Protein AF-A0A838H851-F1 (afdb_monomer_lite)

Radius of gyration: 14.56 Å; chains: 1; bounding box: 35×23×39 Å

Structure (mmCIF, N/CA/C/O backbone):
data_AF-A0A838H851-F1
#
_entry.id   AF-A0A838H851-F1
#
loop_
_atom_site.group_PDB
_atom_site.id
_atom_site.type_symbol
_atom_site.label_atom_id
_atom_site.label_alt_id
_atom_site.label_comp_id
_ato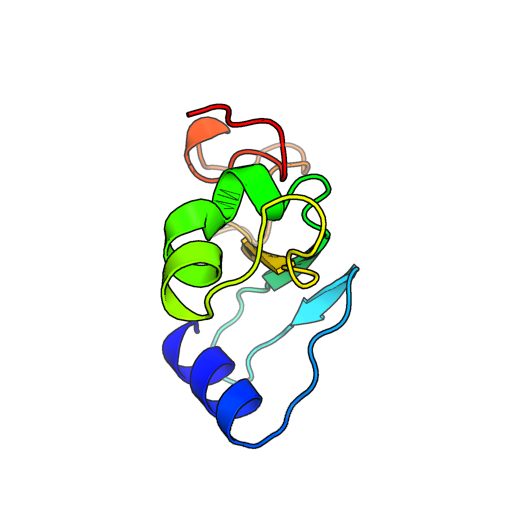m_site.label_asym_id
_atom_site.label_entity_id
_atom_site.label_seq_id
_atom_site.pdbx_PDB_ins_code
_atom_site.Cartn_x
_atom_site.Cartn_y
_atom_site.Cartn_z
_atom_site.occupancy
_atom_site.B_iso_or_equiv
_atom_site.auth_seq_id
_atom_site.auth_comp_id
_atom_site.auth_asym_id
_atom_site.auth_atom_id
_atom_site.pdbx_PDB_model_num
ATOM 1 N N . MET A 1 1 ? -5.441 3.484 -12.716 1.00 78.75 1 MET A N 1
ATOM 2 C CA . MET A 1 1 ? -4.816 2.915 -11.505 1.00 78.75 1 MET A CA 1
ATOM 3 C C . MET A 1 1 ? -5.665 3.108 -10.258 1.00 78.75 1 MET A C 1
ATOM 5 O O . MET A 1 1 ? -6.490 2.246 -10.018 1.00 78.75 1 MET A O 1
ATOM 9 N N . LEU A 1 2 ? -5.521 4.194 -9.479 1.00 81.62 2 LEU A N 1
ATOM 10 C CA . LEU A 1 2 ? -6.185 4.308 -8.168 1.00 81.62 2 LEU A CA 1
ATOM 11 C C . LEU A 1 2 ? -7.715 4.275 -8.274 1.00 81.62 2 LEU A C 1
ATOM 13 O O . LEU A 1 2 ? -8.364 3.593 -7.491 1.00 81.62 2 LEU A O 1
ATOM 17 N N . SER A 1 3 ? -8.297 4.915 -9.293 1.00 87.06 3 SER A N 1
ATOM 18 C CA . SER A 1 3 ? -9.743 4.835 -9.551 1.00 87.06 3 SER A CA 1
ATOM 19 C C . SER A 1 3 ? -10.207 3.421 -9.916 1.00 87.06 3 SER A C 1
ATOM 21 O O . SER A 1 3 ? -11.283 3.004 -9.497 1.00 87.06 3 SER A O 1
ATOM 23 N N . GLU A 1 4 ? -9.390 2.679 -10.671 1.00 90.81 4 GLU A N 1
ATOM 24 C CA . GLU A 1 4 ? -9.675 1.297 -11.074 1.00 90.81 4 GLU A CA 1
ATOM 25 C C . GLU A 1 4 ? -9.568 0.348 -9.879 1.00 90.81 4 GLU A C 1
ATOM 27 O O . GLU A 1 4 ? -10.493 -0.416 -9.622 1.00 90.81 4 GLU A O 1
ATOM 32 N N . LEU A 1 5 ? -8.487 0.445 -9.100 1.00 91.62 5 LEU A N 1
ATOM 33 C CA . LEU A 1 5 ? -8.321 -0.322 -7.870 1.00 91.62 5 LEU A CA 1
ATOM 34 C C . LEU A 1 5 ? -9.440 -0.012 -6.869 1.00 91.62 5 LEU A C 1
ATOM 36 O O . LEU A 1 5 ? -10.009 -0.925 -6.281 1.00 91.62 5 LEU A O 1
ATOM 40 N N . GLY A 1 6 ? -9.821 1.261 -6.746 1.00 91.62 6 GLY A N 1
ATOM 41 C CA . GLY A 1 6 ? -10.973 1.669 -5.951 1.00 91.62 6 GLY A CA 1
ATOM 42 C C . GLY A 1 6 ? -12.287 1.049 -6.436 1.00 91.62 6 GLY A C 1
ATOM 43 O O . GLY A 1 6 ? -13.134 0.734 -5.607 1.00 91.62 6 GLY A O 1
ATOM 44 N N . SER A 1 7 ? -12.468 0.841 -7.748 1.00 93.75 7 SER A N 1
ATOM 45 C CA . SER A 1 7 ? -13.620 0.088 -8.267 1.00 93.75 7 SER A CA 1
ATOM 46 C C . SER A 1 7 ? -13.560 -1.364 -7.827 1.00 93.75 7 SER A C 1
ATOM 48 O O . SER A 1 7 ? -14.505 -1.822 -7.205 1.00 93.75 7 SER A O 1
ATOM 50 N N . ARG A 1 8 ? -12.422 -2.044 -8.030 1.00 93.94 8 ARG A N 1
ATOM 51 C CA . ARG A 1 8 ? -12.248 -3.451 -7.631 1.00 93.94 8 ARG A CA 1
ATOM 52 C C . ARG A 1 8 ? -12.606 -3.670 -6.158 1.00 93.94 8 ARG A C 1
ATOM 54 O O . ARG A 1 8 ? -13.319 -4.613 -5.844 1.00 93.94 8 ARG A O 1
ATOM 61 N N . VAL A 1 9 ? -12.153 -2.781 -5.269 1.00 93.88 9 VAL A N 1
ATOM 62 C CA . VAL A 1 9 ? -12.479 -2.841 -3.833 1.00 93.88 9 VAL A CA 1
ATOM 63 C C . VAL A 1 9 ? -13.979 -2.659 -3.587 1.00 93.88 9 VAL A C 1
ATOM 65 O O . VAL A 1 9 ? -14.565 -3.422 -2.825 1.00 93.88 9 VAL A O 1
ATOM 68 N N . ARG A 1 10 ? -14.628 -1.691 -4.250 1.00 94.88 10 ARG A N 1
ATOM 69 C CA . ARG A 1 10 ? -16.090 -1.508 -4.154 1.00 94.88 10 ARG A CA 1
ATOM 70 C C . ARG A 1 10 ? -16.874 -2.698 -4.708 1.00 94.88 10 ARG A C 1
ATOM 72 O O . ARG A 1 10 ? -17.939 -3.002 -4.184 1.00 94.88 10 ARG A O 1
ATOM 79 N N . ASP A 1 11 ? -16.321 -3.381 -5.703 1.00 96.81 11 ASP A N 1
ATOM 80 C CA . ASP A 1 11 ? -16.884 -4.588 -6.309 1.00 96.81 11 ASP A CA 1
ATOM 81 C C . ASP A 1 11 ? -16.611 -5.854 -5.462 1.00 96.81 11 ASP A C 1
ATOM 83 O O . ASP A 1 11 ? -17.007 -6.955 -5.840 1.00 96.81 11 ASP A O 1
ATOM 87 N N . GLY A 1 12 ? -15.962 -5.711 -4.297 1.00 95.38 12 GLY A N 1
ATOM 88 C CA . GLY A 1 12 ? -15.762 -6.778 -3.311 1.00 95.38 12 GLY A CA 1
ATOM 89 C C . GLY A 1 12 ? -14.375 -7.423 -3.319 1.00 95.38 12 GLY A C 1
ATOM 90 O O . GLY A 1 12 ? -14.159 -8.401 -2.602 1.00 95.38 12 GLY A O 1
ATOM 91 N N . ALA A 1 13 ? -13.419 -6.905 -4.096 1.00 94.50 13 ALA A N 1
ATOM 92 C CA . ALA A 1 13 ? -12.048 -7.400 -4.047 1.00 94.50 13 ALA A CA 1
ATOM 93 C C . ALA A 1 13 ? -11.420 -7.118 -2.674 1.00 94.50 13 ALA A C 1
ATOM 95 O O . ALA A 1 13 ? -11.371 -5.974 -2.220 1.00 94.50 13 ALA A O 1
ATOM 96 N N . ASN A 1 14 ? -10.887 -8.166 -2.046 1.00 94.12 14 ASN A N 1
ATOM 97 C CA . ASN A 1 14 ? -10.164 -8.056 -0.787 1.00 94.12 14 ASN A CA 1
ATOM 98 C C . ASN A 1 14 ? -8.661 -7.903 -1.054 1.00 94.12 14 ASN A C 1
ATOM 100 O O . ASN A 1 14 ? -8.056 -8.780 -1.673 1.00 94.12 14 ASN A O 1
ATOM 104 N N . LEU A 1 15 ? -8.071 -6.795 -0.599 1.00 95.62 15 LEU A N 1
ATOM 105 C CA . LEU A 1 15 ? -6.633 -6.555 -0.706 1.00 95.62 15 LEU A CA 1
ATOM 106 C C . LEU A 1 15 ? -5.921 -7.081 0.538 1.00 95.62 15 LEU A C 1
ATOM 108 O O . LEU A 1 15 ? -6.358 -6.823 1.658 1.00 95.62 15 LEU A O 1
ATOM 112 N N . MET A 1 16 ? -4.814 -7.790 0.337 1.00 96.06 16 MET A N 1
ATOM 113 C CA . MET A 1 16 ? -4.044 -8.410 1.415 1.00 96.06 16 MET A CA 1
ATOM 114 C C . MET A 1 16 ? -2.686 -7.721 1.612 1.00 96.06 16 MET A C 1
ATOM 116 O O . MET A 1 16 ? -2.090 -7.262 0.633 1.00 96.06 16 MET A O 1
ATOM 120 N N . PRO A 1 17 ? -2.141 -7.688 2.842 1.00 96.06 17 PRO A N 1
ATOM 121 C CA . PRO A 1 17 ? -0.753 -7.293 3.068 1.00 96.06 17 PRO A CA 1
ATOM 122 C C . PRO A 1 17 ? 0.223 -8.099 2.197 1.00 96.06 17 PRO A C 1
ATOM 124 O O . PRO A 1 17 ? 0.075 -9.310 2.032 1.00 96.06 17 PRO A O 1
ATOM 127 N N . GLY A 1 18 ? 1.215 -7.424 1.622 1.00 95.75 18 GLY A N 1
ATOM 128 C CA . GLY A 1 18 ? 2.206 -7.993 0.707 1.00 95.75 18 GLY A CA 1
ATOM 129 C C . GLY A 1 18 ? 1.691 -8.278 -0.708 1.00 95.75 18 GLY A C 1
ATOM 130 O O . GLY A 1 18 ? 2.477 -8.670 -1.570 1.00 95.75 18 GLY A O 1
ATOM 131 N N . GLN A 1 19 ? 0.397 -8.082 -0.983 1.00 97.38 19 GLN A N 1
ATOM 132 C CA . GLN A 1 19 ? -0.162 -8.341 -2.306 1.00 97.38 19 GLN A CA 1
ATOM 133 C C . GLN A 1 19 ? 0.424 -7.385 -3.348 1.00 97.38 19 GLN A C 1
ATOM 135 O O . GLN A 1 19 ? 0.379 -6.164 -3.190 1.00 97.38 19 GLN A O 1
ATOM 140 N N . LEU A 1 20 ? 0.897 -7.957 -4.456 1.00 97.06 20 LEU A N 1
ATOM 141 C CA . LEU A 1 20 ? 1.236 -7.219 -5.665 1.00 97.06 20 LEU A CA 1
ATOM 142 C C . LEU A 1 20 ? -0.010 -7.095 -6.553 1.00 97.06 20 LEU A C 1
ATOM 144 O O . LEU A 1 20 ? -0.564 -8.097 -7.008 1.00 97.06 20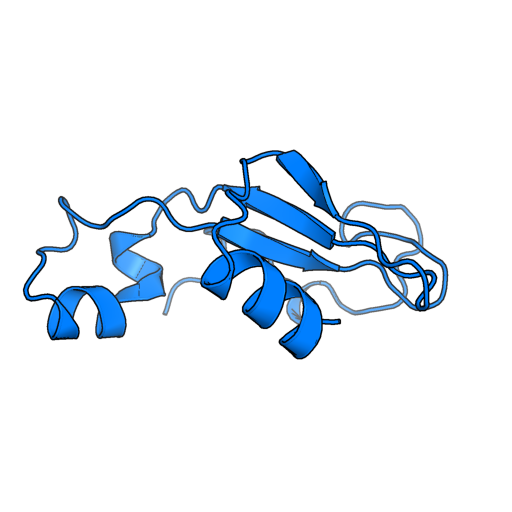 LEU A O 1
ATOM 148 N N . VAL A 1 21 ? -0.445 -5.868 -6.816 1.00 96.12 21 VAL A N 1
ATOM 149 C CA . VAL A 1 21 ? -1.563 -5.556 -7.710 1.00 96.12 21 VAL A CA 1
ATOM 150 C C . VAL A 1 21 ? -1.022 -5.103 -9.061 1.00 96.12 21 VAL A C 1
ATOM 152 O O . VAL A 1 21 ? -0.197 -4.190 -9.144 1.00 96.12 21 VAL A O 1
ATOM 155 N N . THR A 1 22 ? -1.534 -5.725 -10.120 1.00 94.75 22 THR A N 1
ATOM 156 C CA . THR A 1 22 ? -1.248 -5.401 -11.519 1.00 94.75 22 THR A CA 1
ATOM 157 C C . THR A 1 22 ? -2.511 -4.927 -12.245 1.00 94.75 22 THR A C 1
ATOM 159 O O . THR A 1 22 ? -3.648 -5.141 -11.793 1.00 94.75 22 THR A O 1
ATOM 162 N N . PHE A 1 23 ? -2.308 -4.261 -13.381 1.00 91.00 23 PHE A N 1
ATOM 163 C CA . PHE A 1 23 ? -3.368 -3.670 -14.193 1.00 91.00 23 PHE A CA 1
ATOM 164 C C . PHE A 1 23 ? -3.209 -4.095 -15.654 1.00 91.00 23 PHE A C 1
ATOM 166 O O . PHE A 1 23 ? -2.123 -3.991 -16.215 1.00 91.00 23 PHE A O 1
ATOM 173 N N . ASP A 1 24 ? -4.297 -4.511 -16.302 1.00 87.12 24 ASP A N 1
ATOM 174 C CA . ASP A 1 24 ? -4.229 -5.024 -17.681 1.00 87.12 24 ASP A CA 1
ATOM 175 C C . ASP A 1 24 ? -3.844 -3.941 -18.698 1.00 87.12 24 ASP A C 1
ATOM 177 O O . ASP A 1 24 ? -3.250 -4.222 -19.735 1.00 87.12 24 ASP A O 1
ATOM 181 N N . ARG A 1 25 ? -4.195 -2.682 -18.411 1.00 85.56 25 ARG A N 1
ATOM 182 C CA . ARG A 1 25 ? -3.993 -1.544 -19.324 1.00 85.56 25 ARG A CA 1
ATOM 183 C C . ARG A 1 25 ? -2.861 -0.615 -18.898 1.00 85.56 25 ARG A C 1
ATOM 185 O O . ARG A 1 25 ? -2.685 0.436 -19.510 1.00 85.56 25 ARG A O 1
ATOM 192 N N . TRP A 1 26 ? -2.135 -0.946 -17.830 1.00 83.81 26 TRP A N 1
ATOM 193 C CA . TRP A 1 26 ? -1.117 -0.063 -17.273 1.00 83.81 26 TRP A CA 1
ATOM 194 C C . TRP A 1 26 ? 0.050 -0.872 -16.694 1.00 83.81 26 TRP A C 1
ATOM 196 O O . TRP A 1 26 ? -0.186 -1.743 -15.864 1.00 83.81 26 TRP A O 1
ATOM 206 N N . PRO A 1 27 ? 1.303 -0.602 -17.102 1.00 89.06 27 PRO A N 1
ATOM 207 C CA . PRO A 1 27 ? 2.438 -1.472 -16.778 1.00 89.06 27 PRO A CA 1
ATOM 208 C C . PRO A 1 27 ? 2.924 -1.355 -15.326 1.00 89.06 27 PRO A C 1
ATOM 210 O O . PRO A 1 27 ? 3.780 -2.126 -14.904 1.00 89.06 27 PRO A O 1
ATOM 213 N N . HIS A 1 28 ? 2.402 -0.387 -14.575 1.00 91.94 28 HIS A N 1
ATOM 214 C CA . HIS A 1 28 ? 2.793 -0.118 -13.198 1.00 91.94 28 HIS A CA 1
ATOM 215 C C . HIS A 1 28 ? 2.125 -1.058 -12.208 1.00 91.94 28 HIS A C 1
ATOM 217 O O . HIS A 1 28 ? 1.071 -1.646 -12.468 1.00 91.94 28 HIS A O 1
ATOM 223 N N . ARG A 1 29 ? 2.738 -1.161 -11.035 1.00 95.56 29 ARG A N 1
ATOM 224 C CA . ARG A 1 29 ? 2.353 -2.116 -9.999 1.00 95.56 29 ARG A CA 1
ATOM 225 C C . ARG A 1 29 ? 2.212 -1.421 -8.659 1.00 95.56 29 ARG A C 1
ATOM 227 O O . ARG A 1 29 ? 2.812 -0.376 -8.417 1.00 95.56 29 ARG A O 1
ATOM 234 N N . ILE A 1 30 ? 1.420 -2.030 -7.785 1.00 96.12 30 ILE A N 1
ATOM 235 C CA . ILE A 1 30 ? 1.246 -1.592 -6.399 1.00 96.12 30 ILE A CA 1
ATOM 236 C C . ILE A 1 30 ? 1.579 -2.746 -5.475 1.00 96.12 30 ILE A C 1
ATOM 238 O O . ILE A 1 30 ? 1.104 -3.854 -5.705 1.00 96.12 30 ILE A O 1
ATOM 242 N N . VAL A 1 31 ? 2.318 -2.475 -4.407 1.00 97.00 31 VAL A N 1
ATOM 243 C CA . VAL A 1 31 ? 2.398 -3.363 -3.247 1.00 97.00 31 VAL A CA 1
ATOM 244 C C . VAL A 1 31 ? 1.491 -2.812 -2.153 1.00 97.00 31 VAL A C 1
ATOM 246 O O . VAL A 1 31 ? 1.553 -1.631 -1.808 1.00 97.00 31 VAL A O 1
ATOM 249 N N . CYS A 1 32 ? 0.626 -3.675 -1.630 1.00 96.81 32 CYS A N 1
ATOM 250 C CA . CYS A 1 32 ? -0.205 -3.388 -0.470 1.00 96.81 32 CYS A CA 1
ATOM 251 C C . CYS A 1 32 ? 0.612 -3.608 0.804 1.00 96.81 32 CYS A C 1
ATOM 253 O O . CYS A 1 32 ? 0.893 -4.744 1.177 1.00 96.81 32 CYS A O 1
ATOM 255 N N . GLU A 1 33 ? 1.005 -2.536 1.475 1.00 96.31 33 GLU A N 1
ATOM 256 C CA . GLU A 1 33 ? 1.839 -2.603 2.670 1.00 96.31 33 GLU A CA 1
ATOM 257 C C . GLU A 1 33 ? 1.004 -2.442 3.931 1.00 96.31 33 GLU A C 1
ATOM 259 O O . GLU A 1 33 ? 0.125 -1.585 3.997 1.00 96.31 33 GLU A O 1
ATOM 264 N N . GLU A 1 34 ? 1.289 -3.253 4.944 1.00 95.62 34 GLU A N 1
ATOM 265 C CA . GLU A 1 34 ? 0.671 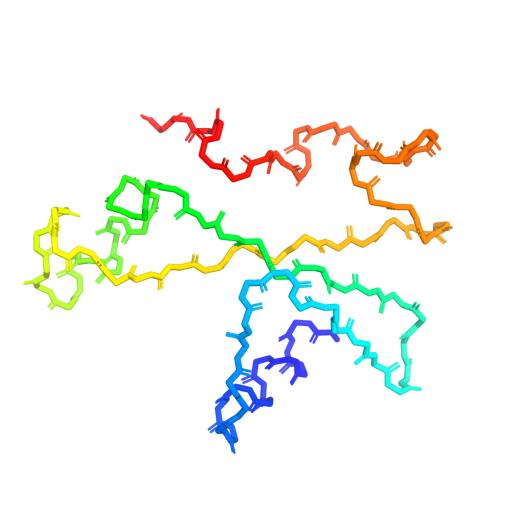-3.099 6.255 1.00 95.62 34 GLU A CA 1
ATOM 266 C C . GLU A 1 34 ? 1.109 -1.783 6.905 1.00 95.62 34 GLU A C 1
ATOM 268 O O . GLU A 1 34 ? 2.287 -1.419 6.889 1.00 95.62 34 GLU A O 1
ATOM 273 N N . VAL A 1 35 ? 0.147 -1.068 7.486 1.00 94.25 35 VAL A N 1
ATOM 274 C CA . VAL A 1 35 ? 0.411 0.128 8.283 1.00 94.25 35 VAL A CA 1
ATOM 275 C C . VAL A 1 35 ? 0.479 -0.276 9.758 1.00 94.25 35 VAL A C 1
ATOM 277 O O . VAL A 1 35 ? -0.538 -0.718 10.291 1.00 94.25 35 VAL A O 1
ATOM 280 N N . PRO A 1 36 ? 1.627 -0.110 10.443 1.00 93.44 36 PRO A N 1
ATOM 281 C CA . PRO A 1 36 ? 1.797 -0.598 11.815 1.00 93.44 36 PRO A CA 1
ATOM 282 C C . PRO A 1 36 ? 1.051 0.242 12.868 1.00 93.44 36 PRO A C 1
ATOM 284 O O . PRO A 1 36 ? 0.741 -0.255 13.946 1.00 93.44 36 PRO A O 1
ATOM 287 N N . ASN A 1 37 ? 0.749 1.508 12.570 1.00 92.38 37 ASN A N 1
ATOM 288 C CA . ASN A 1 37 ? 0.130 2.480 13.478 1.00 92.38 37 ASN A CA 1
ATOM 289 C C . ASN A 1 37 ? -1.113 3.159 12.851 1.00 92.38 37 ASN A C 1
ATOM 291 O O . ASN A 1 37 ? -1.170 4.385 12.725 1.00 92.38 37 ASN A O 1
ATOM 295 N N . PRO A 1 38 ? -2.156 2.399 12.457 1.00 93.31 38 PRO A N 1
ATOM 296 C CA . PRO A 1 38 ? -3.321 2.960 11.765 1.00 93.31 38 PRO A CA 1
ATOM 297 C C . PRO A 1 38 ? -4.084 3.980 12.627 1.00 93.31 38 PRO A C 1
ATOM 299 O O . PRO A 1 38 ? -4.611 4.961 12.102 1.00 93.31 38 PRO A O 1
ATOM 302 N N . GLY A 1 39 ? -4.083 3.803 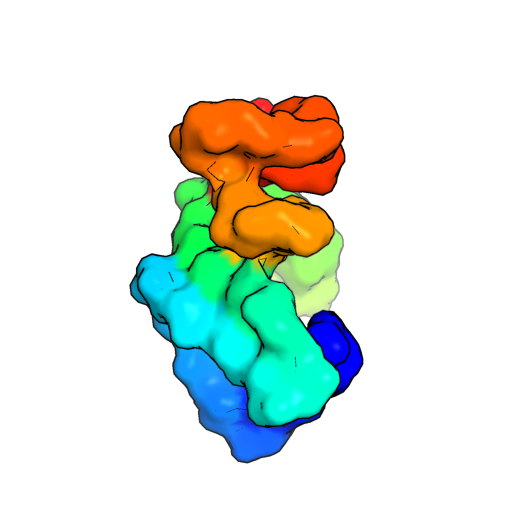13.953 1.00 92.31 39 GLY A N 1
ATOM 303 C CA . GLY A 1 39 ? -4.677 4.739 14.912 1.00 92.31 39 GLY A CA 1
ATOM 304 C C . GLY A 1 39 ? -4.153 6.172 14.783 1.00 92.31 39 GLY A C 1
ATOM 305 O O . GLY A 1 39 ? -4.934 7.118 14.893 1.00 92.31 39 GLY A O 1
ATOM 306 N N . GLU A 1 40 ? -2.859 6.311 14.492 1.00 91.25 40 GLU A N 1
ATOM 307 C CA . GLU A 1 40 ? -2.149 7.589 14.380 1.00 91.25 40 GLU A CA 1
ATOM 308 C C . GLU A 1 40 ? -2.290 8.210 12.984 1.00 91.25 40 GLU A C 1
ATOM 310 O O . GLU A 1 40 ? -2.309 9.430 12.847 1.00 91.25 40 GLU A O 1
ATOM 315 N N . ILE A 1 41 ? -2.443 7.383 11.945 1.00 89.56 41 ILE A N 1
ATOM 316 C CA . ILE A 1 41 ? -2.430 7.833 10.545 1.00 89.56 41 ILE A CA 1
ATOM 317 C C . ILE A 1 41 ? -3.836 8.153 10.027 1.00 89.56 41 ILE A C 1
ATOM 319 O O . ILE A 1 41 ? -4.048 9.195 9.408 1.00 89.56 41 ILE A O 1
ATOM 323 N N . VAL A 1 42 ? -4.830 7.296 10.289 1.00 91.56 42 VAL A N 1
ATOM 324 C CA . VAL A 1 42 ? -6.206 7.477 9.784 1.00 91.56 42 VAL A CA 1
ATOM 325 C C . VAL A 1 42 ? -7.148 8.070 10.837 1.00 91.56 42 VAL A C 1
ATOM 327 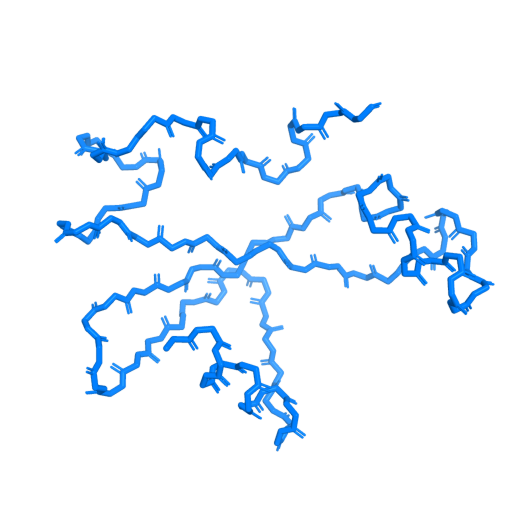O O . VAL A 1 42 ? -8.337 7.747 10.890 1.00 91.56 42 VAL A O 1
ATOM 330 N N . PHE A 1 43 ? -6.639 8.980 11.672 1.00 91.12 43 PHE A N 1
ATOM 331 C CA . PHE A 1 43 ? -7.371 9.596 12.789 1.00 91.12 43 PHE A CA 1
ATOM 332 C C . PHE A 1 43 ? -8.716 10.226 12.378 1.00 91.12 43 PHE A C 1
ATOM 334 O O . PHE A 1 43 ? -9.688 10.171 13.133 1.00 91.12 43 PHE A O 1
ATOM 341 N N . ALA A 1 44 ? -8.810 10.794 11.171 1.00 92.31 44 ALA A N 1
ATOM 342 C CA . ALA A 1 44 ? -10.057 11.355 10.650 1.00 92.31 44 ALA A CA 1
ATOM 343 C C . ALA A 1 44 ? -11.106 10.268 10.357 1.00 92.31 44 ALA A C 1
ATOM 345 O O . ALA A 1 44 ? -12.278 10.440 10.693 1.00 92.31 44 ALA A O 1
ATOM 346 N N . ALA A 1 45 ? -10.687 9.131 9.791 1.00 92.19 45 ALA A N 1
ATOM 347 C CA . ALA A 1 45 ? -11.568 7.989 9.562 1.00 92.19 45 ALA A CA 1
ATOM 348 C C . ALA A 1 45 ? -12.006 7.365 10.893 1.00 92.19 45 ALA A C 1
ATOM 350 O O . ALA A 1 45 ? -13.196 7.131 11.095 1.00 92.19 45 ALA A O 1
ATOM 351 N N . ASN A 1 46 ? -11.074 7.185 11.835 1.00 94.25 46 ASN A N 1
ATOM 352 C CA . ASN A 1 46 ? -11.385 6.711 13.185 1.00 94.25 46 ASN A CA 1
ATOM 353 C C . ASN A 1 46 ? -12.437 7.609 13.856 1.00 94.25 46 ASN A C 1
ATOM 355 O O . ASN A 1 46 ? -13.445 7.107 14.346 1.00 94.25 46 ASN A O 1
ATOM 359 N N . ARG A 1 47 ? -12.278 8.938 13.783 1.00 93.19 47 ARG A N 1
ATOM 360 C CA . ARG A 1 47 ? -13.265 9.902 14.297 1.00 93.19 47 ARG A CA 1
ATOM 361 C C . ARG A 1 47 ? -14.626 9.767 13.617 1.00 93.19 47 ARG A C 1
ATOM 363 O O . ARG A 1 47 ? -15.641 9.775 14.307 1.00 93.19 47 ARG A O 1
ATOM 370 N N . HIS A 1 48 ? -14.652 9.649 12.289 1.00 93.88 48 HIS A N 1
ATOM 371 C CA . HIS A 1 48 ? -15.892 9.506 11.523 1.00 93.88 48 HIS A CA 1
ATOM 372 C C . HIS A 1 48 ? -16.675 8.252 11.930 1.00 93.88 48 HIS A C 1
ATOM 374 O O . HIS A 1 48 ? -17.879 8.324 12.157 1.00 93.88 48 HIS A O 1
ATOM 380 N N . TYR A 1 49 ? -15.978 7.128 12.091 1.00 93.50 49 TYR A N 1
ATOM 381 C CA . TYR A 1 49 ? -16.571 5.858 12.513 1.00 93.50 49 TYR A CA 1
ATOM 382 C C . TYR A 1 49 ? -16.645 5.688 14.038 1.00 93.50 49 TYR A C 1
ATOM 384 O O . TYR A 1 49 ? -16.944 4.593 14.507 1.00 93.50 49 TYR A O 1
ATOM 392 N N . GLN A 1 50 ? -16.372 6.749 14.810 1.00 95.06 50 GLN A N 1
ATOM 393 C CA . GLN A 1 50 ? -16.411 6.757 16.278 1.00 95.06 50 GLN A CA 1
ATOM 394 C C . GLN A 1 50 ? -15.572 5.638 16.924 1.00 95.06 50 GLN A C 1
ATOM 396 O O . GLN A 1 50 ? -15.967 5.029 17.917 1.00 95.06 50 GLN A O 1
ATOM 401 N N . ARG A 1 51 ? -14.393 5.367 16.357 1.00 94.50 51 ARG A N 1
ATOM 402 C CA . ARG A 1 51 ? -13.441 4.373 16.862 1.00 94.50 51 ARG A CA 1
ATOM 403 C C . ARG A 1 51 ? -12.306 5.072 17.617 1.00 94.50 51 ARG A C 1
ATOM 405 O O . ARG A 1 51 ? -11.731 6.016 17.069 1.00 94.50 51 ARG A O 1
ATOM 412 N N . PRO A 1 52 ? -11.956 4.631 18.837 1.00 92.31 52 PRO A N 1
ATOM 413 C CA . PRO A 1 52 ? -10.743 5.100 19.498 1.00 92.31 52 PRO A CA 1
ATOM 414 C C . PRO A 1 52 ? -9.495 4.611 18.743 1.00 92.31 52 PRO A C 1
ATOM 416 O O . PRO A 1 52 ? -9.565 3.640 17.982 1.00 92.31 52 PRO A O 1
ATOM 419 N N . SER A 1 53 ? -8.356 5.280 18.944 1.00 88.62 53 SER A N 1
ATOM 420 C CA . SER A 1 53 ? -7.075 4.979 18.281 1.00 88.62 53 SER A CA 1
ATOM 421 C C . SER A 1 53 ? -6.661 3.518 18.438 1.00 88.62 53 SER A C 1
ATOM 423 O O . SER A 1 53 ? -6.251 2.885 17.466 1.00 88.62 53 SER A O 1
ATOM 425 N N . GLU A 1 54 ? -6.834 2.969 19.640 1.00 90.81 54 GLU A N 1
ATOM 426 C CA . GLU A 1 54 ? -6.436 1.607 20.012 1.00 90.81 54 GLU A CA 1
ATOM 427 C C . GLU A 1 54 ? -7.324 0.546 19.349 1.00 90.81 54 GLU A C 1
ATOM 429 O O . GLU A 1 54 ? -6.941 -0.616 19.253 1.00 90.81 54 GLU A O 1
ATOM 434 N N . ALA A 1 55 ? -8.511 0.942 18.878 1.00 92.81 55 ALA A N 1
ATOM 435 C CA . ALA A 1 55 ? -9.452 0.078 18.175 1.00 92.81 55 ALA A CA 1
ATOM 436 C C . ALA A 1 55 ? -9.571 0.440 16.688 1.00 92.81 55 ALA A C 1
ATOM 438 O O . ALA A 1 55 ? -10.593 0.130 16.062 1.00 92.81 55 ALA A O 1
ATOM 439 N N . SER A 1 56 ? -8.570 1.112 16.111 1.00 94.19 56 SER A N 1
ATOM 440 C CA . SER A 1 56 ? -8.532 1.376 14.672 1.00 94.19 56 SER A CA 1
ATOM 441 C C . SER A 1 56 ? -8.583 0.069 13.870 1.00 94.19 56 SER A C 1
ATOM 443 O O . SER A 1 56 ? -8.205 -1.000 14.351 1.00 94.19 56 SER A O 1
ATOM 445 N N . VAL A 1 57 ? -9.118 0.139 12.653 1.00 92.00 57 VAL A N 1
ATOM 446 C CA . VAL A 1 57 ? -9.122 -1.016 11.747 1.00 92.00 57 VAL A CA 1
ATOM 447 C C . VAL A 1 57 ? -7.756 -1.154 11.075 1.00 92.00 57 VAL A C 1
ATOM 449 O O . VAL A 1 57 ? -7.076 -0.142 10.899 1.00 92.00 57 VAL A O 1
ATOM 452 N N . PRO A 1 58 ? -7.352 -2.367 10.658 1.00 92.06 58 PRO A N 1
ATOM 453 C CA . PRO A 1 58 ? -6.178 -2.531 9.810 1.00 92.06 58 PRO A CA 1
ATOM 454 C C . PRO A 1 58 ? -6.275 -1.656 8.556 1.00 92.06 58 PRO A C 1
ATOM 456 O O . PRO A 1 58 ? -7.335 -1.564 7.931 1.00 92.06 58 PRO A O 1
ATOM 459 N N . VAL A 1 59 ? -5.164 -1.020 8.188 1.00 93.75 59 VAL A N 1
ATOM 460 C CA . VAL A 1 59 ? -5.052 -0.164 7.001 1.00 93.75 59 VAL A CA 1
ATOM 461 C C . VAL A 1 59 ? -3.882 -0.641 6.157 1.00 93.75 59 VAL A C 1
ATOM 463 O O . VAL A 1 59 ? -2.867 -1.101 6.678 1.00 93.75 59 VAL A O 1
ATOM 466 N N . LEU A 1 60 ? -4.035 -0.504 4.843 1.00 94.94 60 LEU A N 1
ATOM 467 C CA . LEU A 1 60 ? -2.979 -0.750 3.876 1.00 94.94 60 LEU A CA 1
ATOM 468 C C . LEU A 1 60 ? -2.522 0.574 3.263 1.00 94.94 60 LEU A C 1
ATOM 470 O O . LEU A 1 60 ? -3.350 1.370 2.813 1.00 94.94 60 LEU A O 1
ATOM 474 N N . GLN A 1 61 ? -1.211 0.782 3.197 1.00 94.44 61 GLN A N 1
ATOM 475 C CA . GLN A 1 61 ? -0.608 1.795 2.340 1.00 94.44 61 GLN A CA 1
ATOM 476 C C . GLN A 1 61 ? -0.371 1.184 0.957 1.00 94.44 61 GLN A C 1
ATOM 478 O O . GLN A 1 61 ? 0.124 0.066 0.832 1.00 94.44 61 GLN A O 1
ATOM 483 N N . LEU A 1 62 ? -0.742 1.910 -0.096 1.00 94.81 62 LEU A N 1
ATOM 484 C CA . LEU A 1 62 ? -0.548 1.474 -1.476 1.00 94.81 62 LEU A CA 1
ATOM 485 C C . LEU A 1 62 ? 0.711 2.126 -2.043 1.00 94.81 62 LEU A C 1
ATOM 487 O O . LEU A 1 62 ? 0.680 3.301 -2.409 1.00 94.81 62 LEU A O 1
ATOM 491 N N . THR A 1 63 ? 1.794 1.359 -2.133 1.00 94.81 63 THR A N 1
ATOM 492 C CA . THR A 1 63 ? 3.075 1.840 -2.662 1.00 94.81 63 THR A CA 1
ATOM 493 C C . THR A 1 63 ? 3.229 1.429 -4.114 1.00 94.81 63 THR A C 1
ATOM 495 O O . THR A 1 63 ? 3.083 0.254 -4.446 1.00 94.81 63 THR A O 1
ATOM 498 N N . TYR A 1 64 ? 3.516 2.387 -4.988 1.00 94.19 64 TYR A N 1
ATOM 499 C CA . TYR A 1 64 ? 3.607 2.177 -6.430 1.00 94.19 64 TYR A CA 1
ATOM 500 C C . TYR A 1 64 ? 5.038 2.265 -6.953 1.00 94.19 64 TYR A C 1
ATOM 502 O O . TYR A 1 64 ? 5.894 2.917 -6.352 1.00 94.19 64 TYR A O 1
ATOM 510 N N . ASP A 1 65 ? 5.300 1.605 -8.077 1.00 95.25 65 ASP A N 1
ATOM 511 C CA . ASP A 1 65 ? 6.591 1.695 -8.751 1.00 95.25 65 ASP A CA 1
ATOM 512 C C . ASP A 1 65 ? 6.763 3.002 -9.549 1.00 95.25 65 ASP A C 1
ATOM 514 O O . ASP A 1 65 ? 5.804 3.677 -9.929 1.00 95.25 65 ASP A O 1
ATOM 518 N N . ASP A 1 66 ? 8.015 3.399 -9.783 1.00 94.06 66 ASP A N 1
ATOM 519 C CA . ASP A 1 66 ? 8.341 4.542 -10.634 1.00 94.06 66 ASP A CA 1
ATOM 520 C C . ASP A 1 66 ? 8.159 4.232 -12.132 1.00 94.06 66 ASP A C 1
ATOM 522 O O . ASP A 1 66 ? 7.818 3.124 -12.545 1.00 94.06 66 ASP A O 1
ATOM 526 N N . LYS A 1 67 ? 8.461 5.224 -12.981 1.00 92.81 67 LYS A N 1
ATOM 527 C CA . LYS A 1 67 ? 8.448 5.104 -14.452 1.00 92.81 67 LYS A CA 1
ATOM 528 C C . LYS A 1 67 ? 9.315 3.966 -15.019 1.00 92.81 67 LYS A C 1
ATOM 530 O O . LYS A 1 67 ? 9.136 3.609 -16.178 1.00 92.81 67 LYS A O 1
ATOM 535 N N . ASN A 1 68 ? 10.258 3.436 -14.239 1.00 94.25 68 ASN A N 1
ATOM 536 C CA . ASN A 1 68 ? 11.156 2.344 -14.613 1.00 94.25 68 ASN A CA 1
ATOM 537 C C . ASN A 1 68 ? 10.778 1.014 -13.933 1.00 94.25 68 ASN A C 1
ATOM 539 O O . ASN A 1 68 ? 11.535 0.048 -14.041 1.00 94.25 68 ASN A O 1
ATOM 543 N N . GLY A 1 69 ? 9.648 0.951 -13.222 1.00 94.69 69 GLY A N 1
ATOM 544 C CA . GLY A 1 69 ? 9.190 -0.249 -12.527 1.00 94.69 69 GLY A CA 1
ATOM 545 C C . GLY A 1 69 ? 9.934 -0.543 -11.221 1.00 94.69 69 GLY A C 1
ATOM 546 O O . GLY A 1 69 ? 9.932 -1.691 -10.782 1.00 94.69 69 GLY A O 1
ATOM 547 N N . ARG A 1 70 ? 10.582 0.449 -10.602 1.00 96.06 70 ARG A N 1
ATOM 548 C CA . ARG A 1 70 ? 11.293 0.298 -9.320 1.00 96.06 70 ARG A CA 1
ATOM 549 C C . ARG A 1 70 ? 10.431 0.781 -8.162 1.00 96.06 70 ARG A C 1
ATOM 551 O O . ARG A 1 70 ? 9.793 1.825 -8.272 1.00 96.06 70 ARG A O 1
ATOM 558 N N . PHE A 1 71 ? 10.439 0.061 -7.050 1.00 95.25 71 PHE A N 1
ATOM 559 C CA . PHE A 1 71 ? 9.819 0.494 -5.799 1.00 95.25 71 PHE A CA 1
ATOM 560 C C . PHE A 1 71 ? 10.772 1.360 -4.961 1.00 95.25 71 PHE A C 1
ATOM 562 O O . PHE A 1 71 ? 11.974 1.369 -5.226 1.00 95.25 71 PHE A O 1
ATOM 569 N N . PRO A 1 72 ? 10.281 2.059 -3.918 1.00 94.25 72 PRO A N 1
ATOM 570 C CA . PRO A 1 72 ? 11.113 2.935 -3.086 1.00 94.25 72 PRO A CA 1
ATOM 571 C C . PRO A 1 72 ? 12.334 2.273 -2.432 1.00 94.25 72 PRO A C 1
ATOM 573 O O . PRO A 1 72 ? 13.285 2.961 -2.075 1.00 94.25 72 PRO A O 1
ATOM 576 N N . TRP A 1 73 ? 12.309 0.951 -2.252 1.00 92.38 73 TRP A N 1
ATOM 577 C CA . TRP A 1 73 ? 13.422 0.174 -1.698 1.00 92.38 73 TRP A CA 1
ATOM 578 C C . TRP A 1 73 ? 14.390 -0.367 -2.761 1.00 92.38 73 TRP A C 1
ATOM 580 O O . TRP A 1 73 ? 15.433 -0.916 -2.409 1.00 92.38 73 TRP A O 1
ATOM 590 N N . ASP A 1 74 ? 14.068 -0.233 -4.047 1.00 95.31 74 ASP A N 1
ATOM 591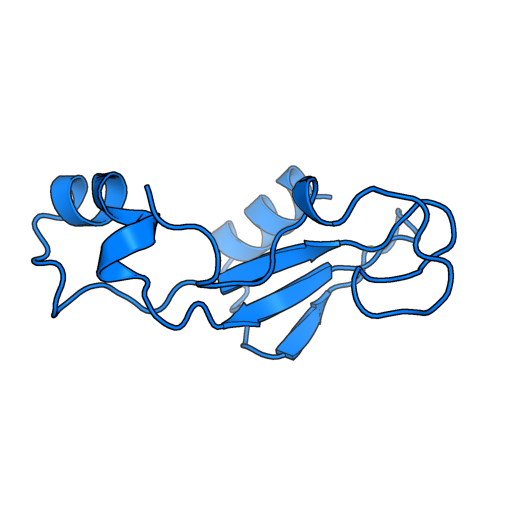 C CA . ASP A 1 74 ? 14.909 -0.728 -5.130 1.00 95.31 74 ASP A CA 1
ATOM 592 C C . ASP A 1 74 ? 16.029 0.265 -5.462 1.00 95.31 74 ASP A C 1
ATOM 594 O O . ASP A 1 74 ? 15.850 1.488 -5.502 1.00 95.31 74 ASP A O 1
ATOM 598 N N . ALA A 1 75 ? 17.207 -0.273 -5.780 1.00 94.44 75 ALA A N 1
ATOM 599 C CA . ALA A 1 75 ? 18.336 0.535 -6.216 1.00 94.44 75 ALA A CA 1
ATOM 600 C C . ALA A 1 75 ? 17.997 1.317 -7.498 1.00 94.44 75 ALA A C 1
ATOM 602 O O . ALA A 1 75 ? 17.590 0.751 -8.516 1.00 94.44 75 ALA A O 1
ATOM 603 N N . GLY A 1 76 ? 18.209 2.634 -7.458 1.00 94.19 76 GLY A N 1
ATOM 604 C CA . GLY A 1 76 ? 17.947 3.521 -8.592 1.00 94.19 76 GLY A CA 1
ATOM 605 C C . GLY A 1 76 ? 16.478 3.910 -8.772 1.00 94.19 76 GLY A C 1
ATOM 606 O O . GLY A 1 76 ? 16.108 4.305 -9.881 1.00 94.19 76 GLY A O 1
ATOM 607 N N . TYR A 1 77 ? 15.645 3.788 -7.734 1.00 94.50 77 TYR A N 1
ATOM 608 C CA . TYR A 1 77 ? 14.319 4.406 -7.700 1.00 94.50 77 TYR A CA 1
ATOM 609 C C . TYR A 1 77 ? 14.405 5.904 -8.037 1.00 94.50 77 TYR A C 1
ATOM 611 O O . TYR A 1 77 ? 15.252 6.628 -7.514 1.00 94.50 77 TYR A O 1
ATOM 619 N N . ALA A 1 78 ? 13.567 6.355 -8.968 1.00 94.44 78 ALA A N 1
ATOM 620 C CA . ALA A 1 78 ? 13.707 7.666 -9.596 1.00 94.44 78 ALA A CA 1
ATOM 621 C C . ALA A 1 78 ? 13.156 8.831 -8.762 1.00 94.44 78 ALA A C 1
ATOM 623 O O . ALA A 1 78 ? 13.476 9.980 -9.065 1.00 94.44 78 ALA A O 1
ATOM 624 N N . ASN A 1 79 ? 12.313 8.560 -7.762 1.00 91.69 79 ASN A N 1
ATOM 625 C CA . ASN A 1 79 ? 11.693 9.600 -6.943 1.00 91.69 79 ASN A CA 1
ATOM 626 C C . ASN A 1 79 ? 12.394 9.725 -5.589 1.00 91.69 79 ASN A C 1
ATOM 628 O O . ASN A 1 79 ? 12.995 8.775 -5.090 1.00 91.69 79 ASN A O 1
ATOM 632 N N . ALA A 1 80 ? 12.264 10.895 -4.970 1.00 88.81 80 ALA A N 1
ATOM 633 C CA . ALA A 1 80 ? 12.774 11.112 -3.627 1.00 88.81 80 ALA A CA 1
ATOM 634 C C . ALA A 1 80 ? 11.986 10.273 -2.587 1.00 88.81 80 ALA A C 1
ATOM 636 O O . ALA A 1 80 ? 10.781 10.057 -2.778 1.00 88.81 80 ALA A O 1
ATOM 637 N N . PRO A 1 81 ? 12.621 9.782 -1.503 1.00 84.44 81 PRO A N 1
ATOM 638 C CA . PRO A 1 81 ? 11.970 8.928 -0.499 1.00 84.44 81 PRO A CA 1
ATOM 639 C C . PRO A 1 81 ? 10.730 9.552 0.158 1.00 84.44 81 PRO A C 1
ATOM 641 O O . PRO A 1 81 ? 9.780 8.845 0.491 1.00 84.44 81 PRO A O 1
ATOM 644 N N . GLU A 1 82 ? 10.697 10.874 0.302 1.00 85.62 82 GLU A N 1
ATOM 645 C CA . GLU A 1 82 ? 9.579 11.632 0.868 1.00 85.62 82 GLU A CA 1
ATOM 646 C C . GLU A 1 82 ? 8.304 11.570 0.013 1.00 85.62 82 GLU A C 1
ATOM 648 O O . GLU A 1 82 ? 7.210 11.742 0.543 1.00 85.62 82 GLU A O 1
ATOM 653 N N . ILE A 1 83 ? 8.416 11.256 -1.285 1.00 89.12 83 ILE A N 1
ATOM 654 C CA . ILE A 1 83 ? 7.253 11.093 -2.171 1.00 89.12 83 ILE A CA 1
ATOM 655 C C . ILE A 1 83 ? 6.424 9.867 -1.768 1.00 89.12 83 ILE A C 1
ATOM 657 O O . ILE A 1 83 ? 5.200 9.892 -1.868 1.00 89.12 83 ILE A O 1
ATOM 661 N N . GLN A 1 84 ? 7.083 8.796 -1.317 1.00 90.69 84 GLN A N 1
ATOM 662 C CA . GLN A 1 84 ? 6.444 7.571 -0.831 1.00 90.69 84 GLN A CA 1
ATOM 663 C C . GLN A 1 84 ? 7.172 7.081 0.422 1.00 90.69 84 GLN A C 1
ATOM 665 O O . GLN A 1 84 ? 7.886 6.075 0.399 1.00 90.69 84 GLN A O 1
ATOM 670 N N . SER A 1 85 ? 7.008 7.824 1.520 1.00 87.88 85 SER A N 1
ATOM 671 C CA . SER A 1 85 ? 7.580 7.431 2.809 1.00 87.88 85 SER A CA 1
ATOM 672 C C . SER A 1 85 ? 7.052 6.068 3.251 1.00 87.88 85 SER A C 1
ATOM 674 O O . SER A 1 85 ? 5.937 5.667 2.910 1.00 87.88 85 SER A O 1
ATOM 676 N N . ARG A 1 86 ? 7.872 5.330 4.001 1.00 88.69 86 ARG A N 1
ATOM 677 C CA . ARG A 1 86 ? 7.521 3.979 4.443 1.00 88.69 86 ARG A CA 1
ATOM 678 C C . ARG A 1 86 ? 6.350 4.033 5.439 1.00 88.69 86 ARG A C 1
ATOM 680 O O . ARG A 1 86 ? 6.235 5.005 6.190 1.00 88.69 86 ARG A O 1
ATOM 687 N N . PRO A 1 87 ? 5.489 3.002 5.475 1.00 85.25 87 PRO A N 1
ATOM 688 C CA . PRO A 1 87 ? 4.397 2.952 6.440 1.00 85.25 87 PRO A CA 1
ATOM 689 C C . PRO A 1 87 ? 4.910 3.131 7.874 1.00 85.25 87 PRO A C 1
ATOM 691 O O . PRO A 1 87 ? 5.873 2.483 8.282 1.00 85.25 87 PRO A O 1
ATOM 694 N N . GLY A 1 88 ? 4.276 4.029 8.629 1.00 82.31 88 GLY A N 1
ATOM 695 C CA . GLY A 1 88 ? 4.602 4.293 10.033 1.00 82.31 88 GLY A CA 1
ATOM 696 C C . GLY A 1 88 ? 5.852 5.131 10.304 1.00 82.31 88 GLY A C 1
ATOM 697 O O . GLY A 1 88 ? 6.194 5.320 11.466 1.00 82.31 88 GLY A O 1
ATOM 698 N N . THR A 1 89 ? 6.531 5.663 9.280 1.00 79.50 89 THR A N 1
ATOM 699 C CA . THR A 1 89 ? 7.696 6.548 9.492 1.00 79.50 89 THR A CA 1
ATOM 700 C C . THR A 1 89 ? 7.350 8.034 9.497 1.00 79.50 89 THR A C 1
ATOM 702 O O . THR A 1 89 ? 8.194 8.853 9.851 1.00 79.50 89 THR A O 1
ATOM 705 N N . LEU A 1 90 ? 6.139 8.395 9.067 1.00 66.25 90 LEU A N 1
ATOM 706 C CA . LEU A 1 90 ? 5.641 9.765 9.135 1.00 66.25 90 LEU A CA 1
ATOM 707 C C . LEU A 1 90 ? 4.837 9.942 10.422 1.00 66.25 90 LEU A C 1
ATOM 709 O O . LEU A 1 90 ? 3.805 9.298 10.606 1.00 66.25 90 LEU A O 1
ATOM 713 N N . PHE A 1 91 ? 5.318 10.835 11.279 1.00 56.06 91 PHE A N 1
ATOM 714 C CA . PHE A 1 91 ? 4.608 11.322 12.456 1.00 56.06 91 PHE A CA 1
ATOM 715 C C . PHE A 1 91 ? 4.030 12.702 12.116 1.00 56.06 91 PHE A C 1
ATOM 717 O O . PHE A 1 91 ? 4.736 13.529 11.533 1.00 56.06 91 PHE A O 1
ATOM 724 N N . ALA A 1 92 ? 2.744 12.909 12.409 1.00 52.09 92 ALA A N 1
ATOM 725 C CA . ALA A 1 92 ? 2.054 14.192 12.260 1.00 52.09 92 ALA A CA 1
ATOM 726 C C . ALA A 1 92 ? 2.234 15.070 13.504 1.00 52.09 92 ALA A C 1
ATOM 728 O O . ALA A 1 92 ? 2.288 14.498 14.617 1.00 52.09 92 ALA A O 1
#

Foldseek 3Di:
DVVVVVVCVVVPDDDDQQDWDDDPVDGKIWGWHWAPQCLQVVVVVCVVVVHHSVRDDTGTDIWMADPVRHTLPDPPGPDDCVVPPDRPPDGD

Secondary structure (DSSP, 8-state):
-HHHHHHHHHTTPPP-TTPEEEETTEEEEEEEEEPS-HHHHSHHHHHHTT--GGGPPP-EEEEE--TTS--TTSTT-SS-GGGGPPTT----

Sequence (92 aa):
MLSELGSRVRDGANLMPGQLVTFDRWPHRIVCEEVPNPGEIVFAANRHYQRPSEASVPVLQLTYDDKNGRFPWDAGYANAPEIQSRPGTLFA

pLDDT: mean 91.21, std 7.29, range [52.09, 97.38]